Protein AF-A0A399XTG5-F1 (afdb_monomer_lite)

pLDDT: mean 72.27, std 15.65, range [38.09, 88.94]

Radius of gyration: 18.66 Å; chains: 1; bounding box: 48×32×70 Å

Foldseek 3Di:
DDDDPDPDDDPPPPPPLLVQLLVLCVVPVLVVQCVVCLVVVPLVSNVVSLVSLVVSLVSDDPQLNVLSVLLSVLSVVQSCVQCPPDDDDDSPRPNVSVVVSCVRSVVSVVVVVVSSVVRNPPPD

Secondary structure (DSSP, 8-state):
-------------S--HHHHHHHHHHHH-HHHHHHHHHHHT-HHHHHHHHHHHHHHHHT--TTTHHHHHHHHHHHHHHHHHHHTSS--S-----HHHHHHHHHHHHHHHHHHHHHHHHHHSTT-

Sequence (124 aa):
MTLLLTCAIALFGCADETAQFCSAYEDHSPLESLFGAIDAQDAEAIEDSLAELGELREKAPPEIADEVDVVLETFADTVWIASGASPPESTTIDLDAVNRALATVSGPGAAIEDYVVKNCTDGR

Structure (mmCIF, N/CA/C/O backbone):
data_AF-A0A399XTG5-F1
#
_entry.id   AF-A0A399XTG5-F1
#
loop_
_atom_site.group_PDB
_atom_site.id
_atom_site.type_symbol
_atom_site.label_atom_id
_atom_site.label_alt_id
_atom_site.label_comp_id
_atom_site.label_asym_id
_atom_site.label_entity_id
_atom_site.label_seq_id
_atom_site.pdbx_PDB_ins_code
_atom_site.Cartn_x
_atom_site.Cartn_y
_atom_site.Cartn_z
_atom_site.occupancy
_atom_site.B_iso_or_equiv
_atom_site.auth_seq_id
_atom_site.auth_comp_id
_atom_site.auth_asym_id
_atom_site.auth_atom_id
_atom_site.pdbx_PDB_model_num
ATOM 1 N N . MET A 1 1 ? 30.041 -0.572 -45.746 1.00 38.09 1 MET A N 1
ATOM 2 C CA . MET A 1 1 ? 30.769 -1.400 -44.764 1.00 38.09 1 MET A CA 1
ATOM 3 C C . MET A 1 1 ? 30.198 -1.096 -43.397 1.00 38.09 1 MET A C 1
ATOM 5 O O . MET A 1 1 ? 29.975 0.062 -43.079 1.00 38.09 1 MET A O 1
ATOM 9 N N . THR A 1 2 ? 29.853 -2.172 -42.711 1.00 42.97 2 THR A N 1
ATOM 10 C CA . THR A 1 2 ? 29.069 -2.314 -41.484 1.00 42.97 2 THR A CA 1
ATOM 11 C C . THR A 1 2 ? 29.883 -1.986 -40.225 1.00 42.97 2 THR A C 1
ATOM 13 O O . THR A 1 2 ? 31.108 -1.948 -40.299 1.00 42.97 2 THR A O 1
ATOM 16 N N . LEU A 1 3 ? 29.159 -1.907 -39.097 1.00 39.59 3 LEU A N 1
ATOM 17 C CA . LEU A 1 3 ? 29.543 -2.010 -37.675 1.00 39.59 3 LEU A CA 1
ATOM 18 C C . LEU A 1 3 ? 29.619 -0.670 -36.925 1.00 39.59 3 LEU A C 1
ATOM 20 O O . LEU A 1 3 ? 30.548 0.108 -37.090 1.00 39.59 3 LEU A O 1
ATOM 24 N N . LEU A 1 4 ? 28.535 -0.301 -36.230 1.00 48.78 4 LEU A N 1
ATOM 25 C CA . LEU A 1 4 ? 28.233 -0.715 -34.844 1.00 48.78 4 LEU A CA 1
ATOM 26 C C . LEU A 1 4 ? 29.247 -0.102 -33.872 1.00 48.78 4 LEU A C 1
ATOM 28 O O . LEU A 1 4 ? 30.188 -0.767 -33.449 1.00 48.78 4 LEU A O 1
ATOM 32 N N . LEU A 1 5 ? 29.021 1.159 -33.487 1.00 45.81 5 LEU A N 1
ATOM 33 C CA . LEU A 1 5 ? 29.517 1.634 -32.197 1.00 45.81 5 LEU A CA 1
ATOM 34 C C . LEU A 1 5 ? 28.495 1.218 -31.143 1.00 45.81 5 LEU A C 1
ATOM 36 O O . LEU A 1 5 ? 27.588 1.948 -30.754 1.00 45.81 5 LEU A O 1
ATOM 40 N N . THR A 1 6 ? 28.622 -0.057 -30.806 1.00 45.91 6 THR A N 1
ATOM 41 C CA . THR A 1 6 ? 28.019 -0.751 -29.687 1.00 45.91 6 THR A CA 1
ATOM 42 C C . THR A 1 6 ? 28.193 0.109 -28.443 1.00 45.91 6 THR A C 1
ATOM 44 O O . THR A 1 6 ? 29.316 0.397 -28.028 1.00 45.91 6 THR A O 1
ATOM 47 N N . CYS A 1 7 ? 27.066 0.530 -27.877 1.00 38.94 7 CYS A N 1
ATOM 48 C CA . CYS A 1 7 ? 26.966 1.055 -26.527 1.00 38.94 7 CYS A CA 1
ATOM 49 C C . CYS A 1 7 ? 27.385 -0.085 -25.588 1.00 38.94 7 CYS A C 1
ATOM 51 O O . CYS A 1 7 ? 26.577 -0.926 -25.206 1.00 38.94 7 CYS A O 1
ATOM 53 N N . ALA A 1 8 ? 28.689 -0.217 -25.369 1.00 44.88 8 ALA A N 1
ATOM 54 C CA . ALA A 1 8 ? 29.283 -1.318 -24.645 1.00 44.88 8 ALA A CA 1
ATOM 55 C C . ALA A 1 8 ? 29.938 -0.781 -23.374 1.00 44.88 8 ALA A C 1
ATOM 57 O O . ALA A 1 8 ? 30.894 -0.011 -23.432 1.00 44.88 8 ALA A O 1
ATOM 58 N N . ILE A 1 9 ? 29.443 -1.332 -22.264 1.00 46.34 9 ILE A N 1
ATOM 59 C CA . ILE A 1 9 ? 30.106 -1.502 -20.967 1.00 46.34 9 ILE A CA 1
ATOM 60 C C . ILE A 1 9 ? 29.784 -0.411 -19.933 1.00 46.34 9 ILE A C 1
ATOM 62 O O . ILE A 1 9 ? 30.561 0.49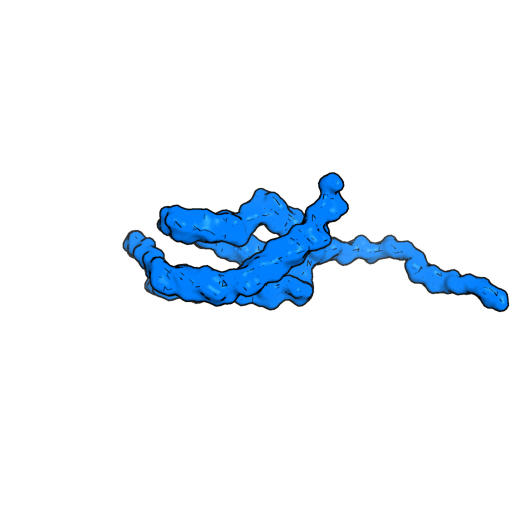1 -19.644 1.00 46.34 9 ILE A O 1
ATOM 66 N N . ALA A 1 10 ? 28.599 -0.576 -19.341 1.00 45.34 10 ALA A N 1
ATOM 67 C CA . ALA A 1 10 ? 28.472 -0.966 -17.936 1.00 45.34 10 ALA A CA 1
ATOM 68 C C . ALA A 1 10 ? 29.371 -0.236 -16.919 1.00 45.34 10 ALA A C 1
ATOM 70 O O . ALA A 1 10 ? 30.375 -0.768 -16.452 1.00 45.34 10 ALA A O 1
ATOM 71 N N . LEU A 1 11 ? 28.902 0.930 -16.481 1.00 40.25 11 LEU A N 1
ATOM 72 C CA . LEU A 1 11 ? 29.015 1.369 -15.089 1.00 40.25 11 LEU A CA 1
ATOM 73 C C . LEU A 1 11 ? 27.610 1.758 -14.605 1.00 40.25 11 LEU A C 1
ATOM 75 O O . LEU A 1 11 ? 27.348 2.886 -14.200 1.00 40.25 11 LEU A O 1
ATOM 79 N N . PHE A 1 12 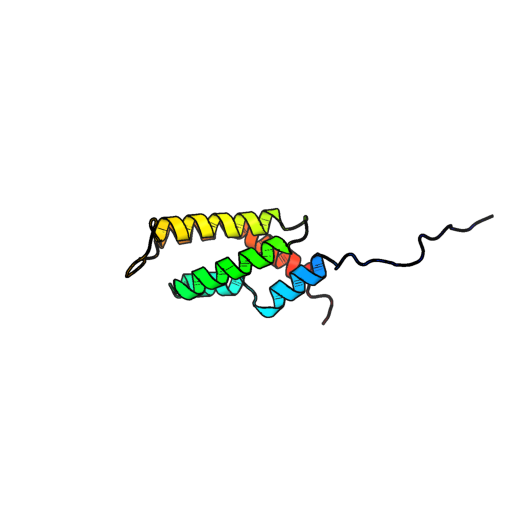? 26.685 0.801 -14.719 1.00 42.62 12 PHE A N 1
ATOM 80 C CA . PHE A 1 12 ? 25.415 0.817 -14.005 1.00 42.62 12 PHE A CA 1
ATOM 81 C C . PHE A 1 12 ? 25.726 0.639 -12.517 1.00 42.62 12 PHE A C 1
ATOM 83 O O . PHE A 1 12 ? 25.875 -0.472 -12.023 1.00 42.62 12 PHE A O 1
ATOM 90 N N . GLY A 1 13 ? 25.895 1.764 -11.830 1.00 42.94 13 GLY A N 1
ATOM 91 C CA . GLY A 1 13 ? 25.614 1.876 -10.402 1.00 42.94 13 GLY A CA 1
ATOM 92 C C . GLY A 1 13 ? 24.186 2.365 -10.150 1.00 42.94 13 GLY A C 1
ATOM 93 O O . GLY A 1 13 ? 23.896 2.816 -9.050 1.00 42.94 13 GLY A O 1
ATOM 94 N N . CYS A 1 14 ? 23.311 2.331 -11.162 1.00 44.97 14 CYS A N 1
ATOM 95 C CA . CYS A 1 14 ? 21.875 2.364 -10.928 1.00 44.97 14 CYS A CA 1
ATOM 96 C C . CYS A 1 14 ? 21.544 1.008 -10.317 1.00 44.97 14 CYS A C 1
ATOM 98 O O . CYS A 1 14 ? 21.549 0.003 -11.026 1.00 44.97 14 CYS A O 1
ATOM 100 N N . ALA A 1 15 ? 21.370 0.965 -8.998 1.00 55.38 15 ALA A N 1
ATOM 101 C CA . ALA A 1 15 ? 20.645 -0.137 -8.401 1.00 55.38 15 ALA A CA 1
ATOM 102 C C . ALA A 1 15 ? 19.323 -0.236 -9.169 1.00 55.38 15 ALA A C 1
ATOM 104 O O . ALA A 1 15 ? 18.631 0.767 -9.336 1.00 55.38 15 ALA A O 1
ATOM 105 N N . ASP A 1 16 ? 19.074 -1.399 -9.757 1.00 74.31 16 ASP A N 1
ATOM 106 C CA . ASP A 1 16 ? 17.876 -1.649 -10.540 1.00 74.31 16 ASP A CA 1
ATOM 107 C C . ASP A 1 16 ? 16.678 -1.423 -9.603 1.00 74.31 16 ASP A C 1
ATOM 109 O O . ASP A 1 16 ? 16.539 -2.114 -8.594 1.00 74.31 16 ASP A O 1
ATOM 113 N N . GLU A 1 17 ? 15.915 -0.352 -9.838 1.00 76.81 17 GLU A N 1
ATOM 114 C CA . GLU A 1 17 ? 14.818 0.084 -8.959 1.00 76.81 17 GLU A CA 1
ATOM 115 C C . GLU A 1 17 ? 13.793 -1.044 -8.804 1.00 76.81 17 GLU A C 1
ATOM 117 O O . GLU A 1 17 ? 13.352 -1.332 -7.695 1.00 76.81 17 GLU A O 1
ATOM 122 N N . THR A 1 18 ? 13.553 -1.791 -9.883 1.00 81.44 18 THR A N 1
ATOM 123 C CA . THR A 1 18 ? 12.772 -3.029 -9.876 1.00 81.44 18 THR A CA 1
ATOM 124 C C . THR A 1 18 ? 13.378 -4.090 -8.959 1.00 81.44 18 THR A C 1
ATOM 126 O O . THR A 1 18 ? 12.658 -4.625 -8.127 1.00 81.44 18 THR A O 1
ATOM 129 N N . ALA A 1 19 ? 14.679 -4.385 -9.025 1.00 82.25 19 ALA A N 1
ATOM 130 C CA . ALA A 1 19 ? 15.306 -5.357 -8.124 1.00 82.25 19 ALA A CA 1
ATOM 131 C C . ALA A 1 19 ? 15.245 -4.939 -6.641 1.00 82.25 19 ALA A C 1
ATOM 133 O O . ALA A 1 19 ? 15.047 -5.787 -5.773 1.00 82.25 19 ALA A O 1
ATOM 134 N N . GLN A 1 20 ? 15.395 -3.644 -6.337 1.00 81.81 20 GLN A N 1
ATOM 135 C CA . GLN A 1 20 ? 15.259 -3.126 -4.968 1.00 81.81 20 GLN A CA 1
ATOM 136 C C . GLN A 1 20 ? 13.817 -3.222 -4.463 1.00 81.81 20 GLN A C 1
ATOM 138 O O . GLN A 1 20 ? 13.596 -3.623 -3.320 1.00 81.81 20 GLN A O 1
ATOM 143 N N . PHE A 1 21 ? 12.852 -2.892 -5.320 1.00 85.31 21 PHE A N 1
ATOM 144 C CA . PHE A 1 21 ? 11.431 -3.058 -5.048 1.00 85.31 21 PHE A CA 1
ATOM 145 C C . PHE A 1 21 ? 11.072 -4.525 -4.812 1.00 85.31 21 PHE A C 1
ATOM 147 O O . PHE A 1 21 ? 10.476 -4.848 -3.793 1.00 85.31 21 PHE A O 1
ATOM 154 N N . CYS A 1 22 ? 11.496 -5.423 -5.703 1.00 84.31 22 CYS A N 1
ATOM 155 C CA . CYS A 1 22 ? 11.246 -6.855 -5.592 1.00 84.31 22 CYS A CA 1
ATOM 156 C C . CYS A 1 22 ? 11.845 -7.446 -4.316 1.00 84.31 22 CYS A C 1
ATOM 158 O O . CYS A 1 22 ? 11.158 -8.184 -3.621 1.00 84.31 22 CYS A O 1
ATOM 160 N N . SER A 1 23 ? 13.081 -7.075 -3.962 1.00 84.12 23 SER A N 1
ATOM 161 C CA . SER A 1 23 ? 13.702 -7.523 -2.711 1.00 84.12 23 SER A CA 1
ATOM 162 C C . SER A 1 23 ? 12.917 -7.050 -1.487 1.00 84.12 23 SER A C 1
ATOM 164 O O . SER A 1 23 ? 12.686 -7.836 -0.577 1.00 84.12 23 SER A O 1
ATOM 166 N N . ALA A 1 24 ? 12.486 -5.785 -1.467 1.00 82.38 24 ALA A N 1
ATOM 167 C CA . ALA A 1 24 ? 11.680 -5.255 -0.370 1.00 82.38 24 ALA A CA 1
ATOM 168 C C . ALA A 1 24 ? 10.280 -5.896 -0.308 1.00 82.38 24 ALA A C 1
ATOM 170 O O . ALA A 1 24 ? 9.739 -6.083 0.777 1.00 82.38 24 ALA A O 1
ATOM 171 N N . TYR A 1 25 ? 9.706 -6.252 -1.460 1.00 82.12 25 TYR A N 1
ATOM 172 C CA . TYR A 1 25 ? 8.407 -6.913 -1.546 1.00 82.12 25 TYR A CA 1
ATOM 173 C C . TYR A 1 25 ? 8.467 -8.380 -1.102 1.00 82.12 25 TYR A C 1
ATOM 175 O O . TYR A 1 25 ? 7.594 -8.829 -0.366 1.00 82.12 25 TYR A O 1
ATOM 183 N N . GLU A 1 26 ? 9.487 -9.137 -1.521 1.00 77.81 26 GLU A N 1
ATOM 184 C CA . GLU A 1 26 ? 9.623 -10.567 -1.205 1.00 77.81 26 GLU A CA 1
ATOM 185 C C . GLU A 1 26 ? 9.913 -10.835 0.273 1.00 77.81 26 GLU A C 1
ATOM 187 O O . GLU A 1 26 ? 9.430 -11.837 0.802 1.00 77.81 26 GLU A O 1
ATOM 192 N N . ASP A 1 27 ? 10.668 -9.960 0.945 1.00 73.31 27 ASP A N 1
ATOM 193 C CA . ASP A 1 27 ? 11.033 -10.175 2.348 1.00 73.31 27 ASP A CA 1
ATOM 194 C C . ASP A 1 27 ? 9.796 -10.200 3.270 1.00 73.31 27 ASP A C 1
ATOM 196 O O . ASP A 1 27 ? 9.793 -10.939 4.258 1.00 73.31 27 ASP A O 1
ATOM 200 N N . HIS A 1 28 ? 8.730 -9.452 2.937 1.00 66.81 28 HIS A N 1
ATOM 201 C CA . HIS A 1 28 ? 7.603 -9.237 3.860 1.00 66.81 28 HIS A CA 1
ATOM 202 C C . HIS A 1 28 ? 6.189 -9.237 3.248 1.00 66.81 28 HIS A C 1
ATOM 204 O O . HIS A 1 28 ? 5.220 -9.275 4.005 1.00 66.81 28 HIS A O 1
ATOM 210 N N . SER A 1 29 ? 6.035 -9.245 1.916 1.00 76.81 29 SER A N 1
ATOM 211 C CA . SER A 1 29 ? 4.735 -9.170 1.210 1.00 76.81 29 SER A CA 1
ATOM 212 C C . SER A 1 29 ? 3.754 -8.186 1.878 1.00 76.81 29 SER A C 1
ATOM 214 O O . SER A 1 29 ? 2.675 -8.578 2.330 1.00 76.81 29 SER A O 1
ATOM 216 N N . PRO A 1 30 ? 4.119 -6.896 1.981 1.00 78.44 30 PRO A N 1
ATOM 217 C CA . PRO A 1 30 ? 3.479 -5.951 2.900 1.00 78.44 30 PRO A CA 1
ATOM 218 C C . PRO A 1 30 ? 1.996 -5.681 2.587 1.00 78.44 30 PRO A C 1
ATOM 220 O O . PRO A 1 30 ? 1.227 -5.347 3.487 1.00 78.44 30 PRO A O 1
ATOM 223 N N . LEU A 1 31 ? 1.552 -5.878 1.337 1.00 80.50 31 LEU A N 1
ATOM 224 C CA . LEU A 1 31 ? 0.129 -5.811 0.975 1.00 80.50 31 LEU A CA 1
ATOM 225 C C . LEU A 1 31 ? -0.682 -6.973 1.560 1.00 80.50 31 LEU A C 1
ATOM 227 O O . LEU A 1 31 ? -1.774 -6.757 2.086 1.00 80.50 31 LEU A O 1
ATOM 231 N N . GLU A 1 32 ? -0.154 -8.196 1.492 1.00 82.56 32 GLU A N 1
ATOM 232 C CA . GLU A 1 32 ? -0.800 -9.370 2.085 1.00 82.56 32 GLU A CA 1
ATOM 233 C C . GLU A 1 32 ? -0.850 -9.235 3.611 1.00 82.56 32 GLU A C 1
ATOM 235 O O . GLU A 1 32 ? -1.907 -9.445 4.212 1.00 82.56 32 GLU A O 1
ATOM 240 N N . SER A 1 33 ? 0.257 -8.796 4.219 1.00 84.00 33 SER A N 1
ATOM 241 C CA . SER A 1 33 ? 0.354 -8.519 5.656 1.00 84.00 33 SER A CA 1
ATOM 242 C C . SER A 1 33 ? -0.660 -7.463 6.105 1.00 84.00 33 SER A C 1
ATOM 244 O O . SER A 1 33 ? -1.394 -7.698 7.066 1.00 84.00 33 SER A O 1
ATOM 246 N N . LEU A 1 34 ? -0.808 -6.363 5.355 1.00 82.81 34 LEU A N 1
ATOM 247 C CA . LEU A 1 34 ? -1.809 -5.333 5.638 1.00 82.81 34 LEU A CA 1
ATOM 248 C C . LEU A 1 34 ? -3.238 -5.888 5.578 1.00 82.81 34 LEU A C 1
ATOM 250 O O . LEU A 1 34 ? -4.043 -5.629 6.475 1.00 82.81 34 LEU A O 1
ATOM 254 N N . PHE A 1 35 ? -3.577 -6.656 4.538 1.00 81.44 35 PHE A N 1
ATOM 255 C CA . PHE A 1 35 ? -4.915 -7.240 4.419 1.00 81.44 35 PHE A CA 1
ATOM 256 C C . PHE A 1 35 ? -5.200 -8.261 5.525 1.00 81.44 35 PHE A C 1
ATOM 258 O O . PHE A 1 35 ? -6.306 -8.273 6.068 1.00 81.44 35 PHE A O 1
ATOM 265 N N . GLY A 1 36 ? -4.208 -9.071 5.901 1.00 82.38 36 GLY A N 1
ATOM 266 C CA . GLY A 1 36 ? -4.308 -9.993 7.030 1.00 82.38 36 GLY A CA 1
ATOM 267 C C . GLY A 1 36 ? -4.507 -9.268 8.363 1.00 82.38 36 GLY A C 1
ATOM 268 O O . GLY A 1 36 ? -5.371 -9.654 9.150 1.00 82.38 36 GLY A O 1
ATOM 269 N N . ALA A 1 37 ? -3.767 -8.183 8.595 1.00 83.12 37 ALA A N 1
ATOM 270 C CA . ALA A 1 37 ? -3.883 -7.363 9.798 1.00 83.12 37 ALA A CA 1
ATOM 271 C C . ALA A 1 37 ? -5.252 -6.665 9.898 1.00 83.12 37 ALA A C 1
ATOM 273 O O . ALA A 1 37 ? -5.853 -6.613 10.972 1.00 83.12 37 ALA A O 1
ATOM 274 N N . ILE A 1 38 ? -5.795 -6.203 8.766 1.00 77.19 38 ILE A N 1
ATOM 275 C CA . ILE A 1 38 ? -7.152 -5.651 8.671 1.00 77.19 38 ILE A CA 1
ATOM 276 C C . ILE A 1 38 ? -8.216 -6.695 9.032 1.00 77.19 38 ILE A C 1
ATOM 278 O O . ILE A 1 38 ? -9.112 -6.392 9.823 1.00 77.19 38 ILE A O 1
ATOM 282 N N . ASP A 1 39 ? -8.128 -7.911 8.485 1.00 80.25 39 ASP A N 1
ATOM 283 C CA . ASP A 1 39 ? -9.082 -8.991 8.782 1.00 80.25 39 ASP A CA 1
ATOM 284 C C . ASP A 1 39 ? -9.030 -9.394 10.266 1.00 80.25 39 ASP A C 1
ATOM 286 O O . ASP A 1 39 ? -10.063 -9.568 10.919 1.00 80.25 39 ASP A O 1
ATOM 290 N N . ALA A 1 40 ? -7.818 -9.437 10.829 1.00 80.81 40 ALA A N 1
ATOM 291 C CA . ALA A 1 40 ? -7.578 -9.693 12.246 1.00 80.81 40 ALA A CA 1
ATOM 292 C C . ALA A 1 40 ? -7.957 -8.518 13.168 1.00 80.81 40 ALA A C 1
ATOM 294 O O . ALA A 1 40 ? -8.033 -8.710 14.383 1.00 80.81 40 ALA A O 1
ATOM 295 N N . GLN A 1 41 ? -8.222 -7.329 12.611 1.00 74.69 41 GLN A N 1
ATOM 296 C CA . GLN A 1 41 ? -8.425 -6.075 13.350 1.00 74.69 41 GLN A CA 1
ATOM 297 C C . GLN A 1 41 ? -7.260 -5.757 14.302 1.00 74.69 41 GLN A C 1
ATOM 299 O O . GLN A 1 41 ? -7.456 -5.242 15.405 1.00 74.69 41 GLN A O 1
ATOM 304 N N . ASP A 1 42 ? -6.044 -6.080 13.868 1.00 79.00 42 ASP A N 1
ATOM 305 C CA . ASP A 1 42 ? -4.820 -5.887 14.633 1.00 79.00 42 ASP A CA 1
ATOM 306 C C . ASP A 1 42 ? -4.206 -4.528 14.285 1.00 79.00 42 ASP A C 1
ATOM 308 O O . ASP A 1 42 ? -3.549 -4.361 13.261 1.00 79.00 42 ASP A O 1
ATOM 312 N N . ALA A 1 43 ? -4.468 -3.532 15.131 1.00 72.56 43 ALA A N 1
ATOM 313 C CA . ALA A 1 43 ? -4.012 -2.165 14.900 1.00 72.56 43 ALA A CA 1
ATOM 314 C C . ALA A 1 43 ? -2.480 -2.041 14.848 1.00 72.56 43 ALA A C 1
ATOM 316 O O . ALA A 1 43 ? -1.978 -1.251 14.056 1.00 72.56 43 ALA A O 1
ATOM 317 N N . GLU A 1 44 ? -1.751 -2.826 15.648 1.00 78.19 44 GLU A N 1
ATOM 318 C CA . GLU A 1 44 ? -0.283 -2.800 15.677 1.00 78.19 44 GLU A CA 1
ATOM 319 C C . GLU A 1 44 ? 0.270 -3.369 14.365 1.00 78.19 44 GLU A C 1
ATOM 321 O O . GLU A 1 44 ? 1.063 -2.718 13.691 1.00 78.19 44 GLU A O 1
ATOM 326 N N . ALA A 1 45 ? -0.260 -4.511 13.917 1.00 80.81 45 ALA A N 1
ATOM 327 C CA . ALA A 1 45 ? 0.138 -5.100 12.640 1.00 80.81 45 ALA A CA 1
ATOM 328 C C . ALA A 1 45 ? -0.265 -4.243 11.421 1.00 80.81 45 ALA A C 1
ATOM 330 O O . ALA A 1 45 ? 0.427 -4.261 10.400 1.00 80.81 45 ALA A O 1
ATOM 331 N N . ILE A 1 46 ? -1.365 -3.482 11.504 1.00 77.75 46 ILE A N 1
ATOM 332 C CA . ILE A 1 46 ? -1.754 -2.513 10.467 1.00 77.75 46 ILE A CA 1
ATOM 333 C C . ILE A 1 46 ? -0.743 -1.361 10.407 1.00 77.75 46 ILE A C 1
ATOM 335 O O . ILE A 1 46 ? -0.320 -0.991 9.314 1.00 77.75 46 ILE A O 1
ATOM 339 N N . GLU A 1 47 ? -0.359 -0.791 11.553 1.00 79.00 47 GLU A N 1
ATOM 340 C CA . GLU A 1 47 ? 0.635 0.290 11.618 1.00 79.00 47 GLU A CA 1
ATOM 341 C C . GLU A 1 47 ? 1.997 -0.163 11.075 1.00 79.00 47 GLU A C 1
ATOM 343 O O . GLU A 1 47 ? 2.578 0.536 10.241 1.00 79.00 47 GLU A O 1
ATOM 348 N N . ASP A 1 48 ? 2.454 -1.355 11.466 1.00 83.62 48 ASP A N 1
ATOM 349 C CA . ASP A 1 48 ? 3.700 -1.947 10.971 1.00 83.62 48 ASP A CA 1
ATOM 350 C C . ASP A 1 48 ? 3.649 -2.167 9.450 1.00 83.62 48 ASP A C 1
ATOM 352 O O . ASP A 1 48 ? 4.539 -1.718 8.724 1.00 83.62 48 ASP A O 1
ATOM 356 N N . SER A 1 49 ? 2.562 -2.755 8.936 1.00 83.50 49 SER A N 1
ATOM 357 C CA . SER A 1 49 ? 2.403 -2.991 7.492 1.00 83.50 49 SER A CA 1
ATOM 358 C C . SER A 1 49 ? 2.357 -1.681 6.690 1.00 83.50 49 SER A C 1
ATOM 360 O O . SER A 1 49 ? 2.852 -1.617 5.564 1.00 83.50 49 SER A O 1
ATOM 362 N N . LEU A 1 50 ? 1.788 -0.605 7.248 1.00 82.56 50 LEU A N 1
ATOM 363 C CA . LEU A 1 50 ? 1.796 0.715 6.607 1.00 82.56 50 LEU A CA 1
ATOM 364 C C . LEU A 1 50 ? 3.182 1.358 6.604 1.00 82.56 50 LEU A C 1
ATOM 366 O O . LEU A 1 50 ? 3.540 2.011 5.622 1.00 82.56 50 LEU A O 1
ATOM 370 N N . ALA A 1 51 ? 3.970 1.169 7.662 1.00 83.25 51 ALA A N 1
ATOM 371 C CA . ALA A 1 51 ? 5.359 1.610 7.681 1.00 83.25 51 ALA A CA 1
ATOM 372 C C . ALA A 1 51 ? 6.180 0.882 6.602 1.00 83.25 51 ALA A C 1
ATOM 374 O O . ALA A 1 51 ? 6.894 1.532 5.836 1.00 83.25 51 ALA A O 1
ATOM 375 N N . GLU A 1 52 ? 6.004 -0.435 6.470 1.00 84.62 52 GLU A N 1
ATOM 376 C CA . GLU A 1 52 ? 6.650 -1.247 5.431 1.00 84.62 52 GLU A CA 1
ATOM 377 C C . GLU A 1 52 ? 6.237 -0.820 4.011 1.00 84.62 52 GLU A C 1
ATOM 379 O O . GLU A 1 52 ? 7.087 -0.694 3.128 1.00 84.62 52 GLU A O 1
ATOM 384 N N . LEU A 1 53 ? 4.953 -0.513 3.781 1.00 84.00 53 LEU A N 1
ATOM 385 C CA . LEU A 1 53 ? 4.490 0.055 2.506 1.00 84.00 53 LEU A CA 1
ATOM 386 C C . LEU A 1 53 ? 5.087 1.444 2.230 1.00 84.00 53 LEU A C 1
ATOM 388 O O . LEU A 1 53 ? 5.348 1.782 1.075 1.00 84.00 53 LEU A O 1
ATOM 392 N N . GLY A 1 54 ? 5.341 2.237 3.273 1.00 83.81 54 GLY A N 1
ATOM 393 C CA . GLY A 1 54 ? 6.062 3.504 3.173 1.00 83.81 54 GLY A CA 1
ATOM 394 C C . GLY A 1 54 ? 7.497 3.318 2.677 1.00 83.81 54 GLY A C 1
ATOM 395 O O . GLY A 1 54 ? 7.927 4.018 1.762 1.00 83.81 54 GLY A O 1
ATOM 396 N N . GLU A 1 55 ? 8.218 2.331 3.210 1.00 84.38 55 GLU A N 1
ATOM 397 C CA . GLU A 1 55 ? 9.555 1.984 2.713 1.00 84.38 55 GLU A CA 1
ATOM 398 C C . GLU A 1 55 ? 9.523 1.410 1.291 1.00 84.38 55 GLU A C 1
ATOM 400 O O . GLU A 1 55 ? 10.440 1.644 0.498 1.00 84.38 55 GLU A O 1
ATOM 405 N N . LEU A 1 56 ? 8.476 0.650 0.958 1.00 83.94 56 LEU A N 1
ATOM 406 C CA . LEU A 1 56 ? 8.275 0.105 -0.379 1.00 83.94 56 LEU A CA 1
ATOM 407 C C . LEU A 1 56 ? 8.042 1.225 -1.404 1.00 83.94 56 LEU A C 1
ATOM 409 O O . LEU A 1 56 ? 8.598 1.163 -2.499 1.00 83.94 56 LEU A O 1
ATOM 413 N N . ARG A 1 57 ? 7.296 2.278 -1.038 1.00 84.31 57 ARG A N 1
ATOM 414 C CA . ARG A 1 57 ? 7.081 3.475 -1.871 1.00 84.31 57 ARG A CA 1
ATOM 415 C C . ARG A 1 57 ? 8.393 4.145 -2.262 1.00 84.31 57 ARG A C 1
ATOM 417 O O . ARG A 1 57 ? 8.558 4.511 -3.419 1.00 84.31 57 ARG A O 1
ATOM 424 N N . GLU A 1 58 ? 9.333 4.297 -1.330 1.00 83.25 58 GLU A N 1
ATOM 425 C CA . GLU A 1 58 ? 10.631 4.932 -1.619 1.00 83.25 58 GLU A CA 1
ATOM 426 C C . GLU A 1 58 ? 11.467 4.150 -2.641 1.00 83.25 58 GLU A C 1
ATOM 428 O O . GLU A 1 58 ? 12.348 4.713 -3.292 1.00 83.25 58 GLU A O 1
ATOM 433 N N . LYS A 1 59 ? 11.190 2.851 -2.775 1.00 83.88 59 LYS A N 1
ATOM 434 C CA . LYS A 1 59 ? 11.875 1.928 -3.683 1.00 83.88 59 LYS A CA 1
ATOM 435 C C . LYS A 1 59 ? 11.034 1.613 -4.922 1.00 83.88 59 LYS A C 1
ATOM 437 O O . LYS A 1 59 ? 11.506 0.872 -5.780 1.00 83.88 59 LYS A O 1
ATOM 442 N N . ALA A 1 60 ? 9.808 2.133 -5.012 1.00 84.62 60 ALA A N 1
ATOM 443 C CA . ALA A 1 60 ? 8.883 1.809 -6.083 1.00 84.62 60 ALA A CA 1
ATOM 444 C C . ALA A 1 60 ? 9.370 2.397 -7.415 1.00 84.62 60 ALA A C 1
ATOM 446 O O . ALA A 1 60 ? 9.641 3.599 -7.494 1.00 84.62 60 ALA A O 1
ATOM 447 N N . PRO A 1 61 ? 9.473 1.577 -8.475 1.00 86.00 61 PRO A N 1
ATOM 448 C CA . PRO A 1 61 ? 9.809 2.080 -9.794 1.00 86.00 61 PRO A CA 1
ATOM 449 C C . PRO A 1 61 ? 8.683 2.994 -10.314 1.00 86.00 61 PRO A C 1
ATOM 451 O O . PRO A 1 61 ? 7.519 2.807 -9.941 1.00 86.00 61 PRO A O 1
ATOM 454 N N . PRO A 1 62 ? 8.990 3.972 -11.187 1.00 84.38 62 PRO A N 1
ATOM 455 C CA . PRO A 1 62 ? 8.012 4.940 -11.694 1.00 84.38 62 PRO A CA 1
ATOM 456 C C . PRO A 1 62 ? 6.751 4.321 -12.311 1.00 84.38 62 PRO A C 1
ATOM 458 O O . PRO A 1 62 ? 5.710 4.965 -12.352 1.00 84.38 62 PRO A O 1
ATOM 461 N N . GLU A 1 63 ? 6.840 3.087 -12.805 1.00 84.38 63 GLU A N 1
ATOM 462 C CA . GLU A 1 63 ? 5.743 2.324 -13.394 1.00 84.38 63 GLU A CA 1
ATOM 463 C C . GLU A 1 63 ? 4.666 1.890 -12.396 1.00 84.38 63 GLU A C 1
ATOM 465 O O . GLU A 1 63 ? 3.569 1.559 -12.841 1.00 84.38 63 GLU A O 1
ATOM 470 N N . ILE A 1 64 ? 4.987 1.835 -11.098 1.00 86.69 64 ILE A N 1
ATOM 471 C CA . ILE A 1 64 ? 4.065 1.389 -10.042 1.00 86.69 64 ILE A CA 1
ATOM 472 C C . ILE A 1 64 ? 4.033 2.324 -8.821 1.00 86.69 64 ILE A C 1
ATOM 474 O O . ILE A 1 64 ? 3.306 2.083 -7.857 1.00 86.69 64 ILE A O 1
ATOM 478 N N . ALA A 1 65 ? 4.841 3.387 -8.828 1.00 85.62 65 ALA A N 1
ATOM 479 C CA . ALA A 1 65 ? 4.955 4.319 -7.711 1.00 85.62 65 ALA A CA 1
ATOM 480 C C . ALA A 1 65 ? 3.616 4.995 -7.375 1.00 85.62 65 ALA A C 1
ATOM 482 O O . ALA A 1 65 ? 3.294 5.130 -6.196 1.00 85.62 65 ALA A O 1
ATOM 483 N N . ASP A 1 66 ? 2.828 5.360 -8.392 1.00 87.19 66 ASP A N 1
ATOM 484 C CA . ASP A 1 66 ? 1.509 5.973 -8.208 1.00 87.19 66 ASP A CA 1
ATOM 485 C C . ASP A 1 66 ? 0.534 4.989 -7.543 1.00 87.19 66 ASP A C 1
ATOM 487 O O . ASP A 1 66 ? -0.203 5.355 -6.630 1.00 87.19 66 ASP A O 1
ATOM 491 N N . GLU A 1 67 ? 0.542 3.718 -7.948 1.00 88.94 67 GLU A N 1
ATOM 492 C CA . GLU A 1 67 ? -0.298 2.683 -7.353 1.00 88.94 67 GLU A CA 1
ATOM 493 C C . GLU A 1 67 ? 0.076 2.419 -5.893 1.00 88.94 67 GLU A C 1
ATOM 495 O O . GLU A 1 67 ? -0.816 2.322 -5.048 1.00 88.94 67 GLU A O 1
ATOM 500 N N . VAL A 1 68 ? 1.374 2.343 -5.580 1.00 84.62 68 VAL A N 1
ATOM 501 C CA . VAL A 1 68 ? 1.858 2.191 -4.199 1.00 84.62 68 VAL A CA 1
ATOM 502 C C . VAL A 1 68 ? 1.452 3.398 -3.351 1.00 84.62 68 VAL A C 1
ATOM 504 O O . VAL A 1 68 ? 1.005 3.219 -2.217 1.00 84.62 68 VAL A O 1
ATOM 507 N N . ASP A 1 69 ? 1.534 4.612 -3.901 1.00 86.56 69 ASP A N 1
ATOM 508 C CA . ASP A 1 69 ? 1.122 5.832 -3.205 1.00 86.56 69 ASP A CA 1
ATOM 509 C C . ASP A 1 69 ? -0.381 5.843 -2.921 1.00 86.56 69 ASP A C 1
ATOM 511 O O . ASP A 1 69 ? -0.796 6.095 -1.795 1.00 86.56 69 ASP A O 1
ATOM 515 N N . VAL A 1 70 ? -1.211 5.462 -3.898 1.00 87.12 70 VAL A N 1
ATOM 516 C CA . VAL A 1 70 ? -2.664 5.371 -3.704 1.00 87.12 70 VAL A CA 1
ATOM 517 C C . VAL A 1 70 ? -3.016 4.378 -2.599 1.00 87.12 70 VAL A C 1
ATOM 519 O O . VAL A 1 70 ? -3.904 4.668 -1.793 1.00 87.12 70 VAL A O 1
ATOM 522 N N . VAL A 1 71 ? -2.349 3.220 -2.527 1.00 84.19 71 VAL A N 1
ATOM 523 C CA . VAL A 1 71 ? -2.576 2.269 -1.429 1.00 84.19 71 VAL A CA 1
ATOM 524 C C . VAL A 1 71 ? -2.195 2.895 -0.090 1.00 84.19 71 VAL A C 1
ATOM 526 O O . VAL A 1 71 ? -3.004 2.882 0.842 1.00 84.19 71 VAL A O 1
ATOM 529 N N . LEU A 1 72 ? -0.993 3.467 -0.004 1.00 83.25 72 LEU A N 1
ATOM 530 C CA . LEU A 1 72 ? -0.467 4.035 1.230 1.00 83.25 72 LEU A CA 1
ATOM 531 C C . LEU A 1 72 ? -1.321 5.205 1.725 1.00 83.25 72 LEU A C 1
ATOM 533 O O . LEU A 1 72 ? -1.730 5.198 2.880 1.00 83.25 72 LEU A O 1
ATOM 537 N N . GLU A 1 73 ? -1.640 6.176 0.869 1.00 83.62 73 GLU A N 1
ATOM 538 C CA . GLU A 1 73 ? -2.452 7.344 1.224 1.00 83.62 73 GLU A CA 1
ATOM 539 C C . GLU A 1 73 ? -3.867 6.937 1.640 1.00 83.62 73 GLU A C 1
ATOM 541 O O . GLU A 1 73 ? -4.376 7.415 2.654 1.00 83.62 73 GLU A O 1
ATOM 546 N N . THR A 1 74 ? -4.485 5.995 0.920 1.00 84.12 74 THR A N 1
ATOM 547 C CA . THR A 1 74 ? -5.845 5.538 1.236 1.00 84.12 74 THR A CA 1
ATOM 548 C C . THR A 1 74 ? -5.912 4.908 2.628 1.00 84.12 74 THR A C 1
ATOM 550 O O . THR A 1 74 ? -6.847 5.182 3.390 1.00 84.12 74 THR A O 1
ATOM 553 N N . PHE A 1 75 ? -4.940 4.067 2.988 1.00 76.19 75 PHE A N 1
ATOM 554 C CA . PHE A 1 75 ? -4.926 3.435 4.304 1.00 76.19 75 PHE A CA 1
ATOM 555 C C . PHE A 1 75 ? -4.360 4.329 5.402 1.00 76.19 75 PHE A C 1
ATOM 557 O O . PHE A 1 75 ? -4.888 4.282 6.508 1.00 76.19 75 PHE A O 1
ATOM 564 N N . ALA A 1 76 ? -3.377 5.183 5.117 1.00 74.44 76 ALA A N 1
ATOM 565 C CA . ALA A 1 76 ? -2.880 6.170 6.069 1.00 74.44 76 ALA A CA 1
ATOM 566 C C . ALA A 1 76 ? -3.996 7.134 6.483 1.00 74.44 76 ALA A C 1
ATOM 568 O O . ALA A 1 76 ? -4.216 7.320 7.678 1.00 74.44 76 ALA A O 1
ATOM 569 N N . ASP A 1 77 ? -4.774 7.661 5.532 1.00 69.88 77 ASP A N 1
ATOM 570 C CA . ASP A 1 77 ? -5.938 8.496 5.840 1.00 69.88 77 ASP A CA 1
ATOM 571 C C . ASP A 1 77 ? -6.988 7.713 6.633 1.00 69.88 77 ASP A C 1
ATOM 573 O O . ASP A 1 77 ? -7.530 8.213 7.616 1.00 69.88 77 ASP A O 1
ATOM 577 N N . THR A 1 78 ? -7.259 6.463 6.259 1.00 69.38 78 THR A N 1
ATOM 578 C CA . THR A 1 78 ? -8.275 5.635 6.928 1.00 69.38 78 THR A CA 1
ATOM 579 C C . THR A 1 78 ? -7.886 5.280 8.365 1.00 69.38 78 THR A C 1
ATOM 581 O O . THR A 1 78 ? -8.711 5.401 9.274 1.00 69.38 78 THR A O 1
ATOM 584 N N . VAL A 1 79 ? -6.632 4.890 8.595 1.00 64.75 79 VAL A N 1
ATOM 585 C CA . VAL A 1 79 ? -6.095 4.566 9.922 1.00 64.75 79 VAL A CA 1
ATOM 586 C C . VAL A 1 79 ? -5.947 5.829 10.762 1.00 64.75 79 VAL A C 1
ATOM 588 O O . VAL A 1 79 ? -6.309 5.813 11.937 1.00 64.75 79 VAL A O 1
ATOM 591 N N . TRP A 1 80 ? -5.525 6.954 10.177 1.00 56.94 80 TRP A N 1
ATOM 592 C CA . TRP A 1 80 ? -5.455 8.247 10.865 1.00 56.94 80 TRP A CA 1
ATOM 593 C C . TRP A 1 80 ? -6.839 8.776 11.270 1.00 56.94 80 TRP A C 1
ATOM 595 O O . TRP A 1 80 ? -7.017 9.320 12.361 1.00 56.94 80 TRP A O 1
ATOM 605 N N . ILE A 1 81 ? -7.852 8.578 10.422 1.00 53.59 81 ILE A N 1
ATOM 606 C CA . ILE A 1 81 ? -9.248 8.917 10.728 1.00 53.59 81 ILE A CA 1
ATOM 607 C C . ILE A 1 81 ? -9.792 8.011 11.840 1.00 53.59 81 ILE A C 1
ATOM 609 O O . ILE A 1 81 ? -10.447 8.513 12.754 1.00 53.59 81 ILE A O 1
ATOM 613 N N . ALA A 1 82 ? -9.493 6.708 11.806 1.00 53.53 82 ALA A N 1
ATOM 614 C CA . ALA A 1 82 ? -9.897 5.767 12.853 1.00 53.53 82 ALA A CA 1
ATOM 615 C C . ALA A 1 82 ? -9.188 6.026 14.198 1.00 53.53 82 ALA A C 1
ATOM 617 O O . ALA A 1 82 ? -9.764 5.778 15.256 1.00 53.53 82 ALA A O 1
ATOM 618 N N . SER A 1 83 ? -7.962 6.559 14.167 1.00 49.31 83 SER A N 1
ATOM 619 C CA . SER A 1 83 ? -7.148 6.860 15.354 1.00 49.31 83 SER A CA 1
ATOM 620 C C . SER A 1 83 ? -7.289 8.288 15.882 1.00 49.31 83 SER A C 1
ATOM 622 O O . SER A 1 83 ? -6.766 8.583 16.954 1.00 49.31 83 SER A O 1
ATOM 624 N N . GLY A 1 84 ? -8.037 9.159 15.193 1.00 44.34 84 GLY A N 1
ATOM 625 C CA . GLY A 1 84 ? -8.543 10.418 15.737 1.00 44.34 84 GLY A CA 1
ATOM 626 C C . GLY A 1 84 ? -7.500 11.257 16.481 1.00 44.34 84 GLY A C 1
ATOM 627 O O . GLY A 1 84 ? -7.712 11.570 17.641 1.00 44.34 84 GLY A O 1
ATOM 628 N N . ALA A 1 85 ? -6.399 11.638 15.827 1.00 50.66 85 ALA A N 1
ATOM 629 C CA . ALA A 1 85 ? -5.423 12.621 16.318 1.00 50.66 85 ALA A CA 1
ATOM 630 C C . ALA A 1 85 ? -5.034 12.500 17.820 1.00 50.66 85 ALA A C 1
ATOM 632 O O . ALA A 1 85 ? -5.490 13.275 18.663 1.00 50.66 85 ALA A O 1
ATOM 633 N N . SER A 1 86 ? -4.035 11.649 18.087 1.00 42.06 86 SER A N 1
ATOM 634 C CA . SER A 1 86 ? -3.314 11.370 19.355 1.00 42.06 86 SER A CA 1
ATOM 635 C C . SER A 1 86 ? -3.800 10.122 20.107 1.00 42.06 86 SER A C 1
ATOM 637 O O . SER A 1 86 ? -4.991 10.012 20.385 1.00 42.06 86 SER A O 1
ATOM 639 N N . PRO A 1 87 ? -2.885 9.220 20.529 1.00 50.94 87 PRO A N 1
ATOM 640 C CA . PRO A 1 87 ? -3.249 8.065 21.352 1.00 50.94 87 PRO A CA 1
ATOM 641 C C . PRO A 1 87 ? -3.662 8.570 22.749 1.00 50.94 87 PRO A C 1
ATOM 643 O O . PRO A 1 87 ? -3.067 9.553 23.214 1.00 50.94 87 PRO A O 1
ATOM 646 N N . PRO A 1 88 ? -4.621 7.936 23.463 1.00 54.28 88 PRO A N 1
ATOM 647 C CA . PRO A 1 88 ? -4.453 6.535 23.859 1.00 54.28 88 PRO A CA 1
ATOM 648 C C . PRO A 1 88 ? -5.745 5.700 24.060 1.00 54.28 88 PRO A C 1
ATOM 650 O O . PRO A 1 88 ? -6.847 6.213 24.214 1.00 54.28 88 PRO A O 1
ATOM 653 N N . GLU A 1 89 ? -5.531 4.388 24.178 1.00 42.66 89 GLU A N 1
ATOM 654 C CA . GLU A 1 89 ? -6.449 3.366 24.707 1.00 42.66 89 GLU A CA 1
ATOM 655 C C . GLU A 1 89 ? -7.678 3.049 23.832 1.00 42.66 89 GLU A C 1
ATOM 657 O O . GLU A 1 89 ? -8.703 3.723 23.850 1.00 42.66 89 GLU A O 1
ATOM 662 N N . SER A 1 90 ? -7.588 1.921 23.120 1.00 46.59 90 SER A N 1
ATOM 663 C CA . SER A 1 90 ? -8.636 1.309 22.288 1.00 46.59 90 SER A CA 1
ATOM 664 C C . SER A 1 90 ? -9.046 2.116 21.052 1.00 46.59 90 SER A C 1
ATOM 666 O O . SER A 1 90 ? -10.153 2.644 20.945 1.00 46.59 90 SER A O 1
ATOM 668 N N . THR A 1 91 ? -8.154 2.133 20.062 1.00 50.38 91 THR A N 1
ATOM 669 C CA . THR A 1 91 ? -8.491 2.494 18.684 1.00 50.38 91 THR A CA 1
ATOM 670 C C . THR A 1 91 ? -9.551 1.519 18.185 1.00 50.38 91 THR A C 1
ATOM 672 O O . THR A 1 91 ? -9.279 0.342 17.959 1.00 50.38 91 THR A O 1
ATOM 675 N N . THR A 1 92 ? -10.795 1.975 18.080 1.00 55.94 92 THR A N 1
ATOM 676 C CA . THR A 1 92 ? -11.845 1.161 17.469 1.00 55.94 92 THR A CA 1
ATOM 677 C C . THR A 1 92 ? 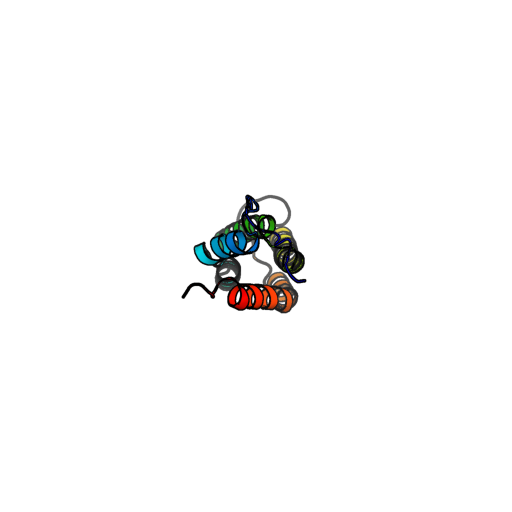-11.699 1.348 15.966 1.00 55.94 92 THR A C 1
ATOM 679 O O . THR A 1 92 ? -11.945 2.440 15.462 1.00 55.94 92 THR A O 1
ATOM 682 N N . ILE A 1 93 ? -11.236 0.318 15.259 1.00 63.38 93 ILE A N 1
ATOM 683 C CA . ILE A 1 93 ? -11.082 0.369 13.804 1.00 63.38 93 ILE A CA 1
ATOM 684 C C . ILE A 1 93 ? -12.468 0.592 13.182 1.00 63.38 93 ILE A C 1
ATOM 686 O O . ILE A 1 93 ? -13.389 -0.199 13.394 1.00 63.38 93 ILE A O 1
ATOM 690 N N . ASP A 1 94 ? -12.631 1.676 12.418 1.00 72.31 94 ASP A N 1
ATOM 691 C CA . ASP A 1 94 ? -13.847 1.923 11.640 1.00 72.31 94 ASP A CA 1
ATOM 692 C C . ASP A 1 94 ? -13.876 0.960 10.444 1.00 72.31 94 ASP A C 1
ATOM 694 O O . ASP A 1 94 ? -13.319 1.230 9.378 1.00 72.31 94 ASP A O 1
ATOM 698 N N . LEU A 1 95 ? -14.530 -0.189 10.636 1.00 67.00 95 LEU A N 1
ATOM 699 C CA . LEU A 1 95 ? -14.662 -1.232 9.617 1.00 67.00 95 LEU A CA 1
ATOM 700 C C . LEU A 1 95 ? -15.343 -0.733 8.335 1.00 67.00 95 LEU A C 1
ATOM 702 O O . LEU A 1 95 ? -15.040 -1.238 7.256 1.00 67.00 95 LEU A O 1
ATOM 706 N N . ASP A 1 96 ? -16.238 0.255 8.408 1.00 71.88 96 ASP A N 1
ATOM 707 C CA . ASP A 1 96 ? -16.866 0.820 7.211 1.00 71.88 96 ASP A CA 1
ATOM 708 C C . ASP A 1 96 ? -15.874 1.694 6.437 1.00 71.88 96 ASP A C 1
ATOM 710 O O . ASP A 1 96 ? -15.858 1.675 5.203 1.00 71.88 96 ASP A O 1
ATOM 714 N N . ALA A 1 97 ? -15.024 2.448 7.138 1.00 74.50 97 ALA A N 1
ATOM 715 C CA . ALA A 1 97 ? -13.935 3.191 6.512 1.00 74.50 97 ALA A CA 1
ATOM 716 C C . ALA A 1 97 ? -12.900 2.249 5.884 1.00 74.50 97 ALA A C 1
ATOM 718 O O . ALA A 1 97 ? -12.541 2.441 4.722 1.00 74.50 97 ALA A O 1
ATOM 719 N N . VAL A 1 98 ? -12.514 1.182 6.586 1.00 74.31 98 VAL A N 1
ATOM 720 C CA . VAL A 1 98 ? -11.581 0.172 6.073 1.00 74.31 98 VAL A CA 1
ATOM 721 C C . VAL A 1 98 ? -12.150 -0.576 4.865 1.00 74.31 98 VAL A C 1
ATOM 723 O O . VAL A 1 98 ? -11.457 -0.738 3.866 1.00 74.31 98 VAL A O 1
ATOM 726 N N . ASN A 1 99 ? -13.431 -0.952 4.870 1.00 72.00 99 ASN A N 1
ATOM 727 C CA . ASN A 1 99 ? -14.060 -1.580 3.703 1.00 72.00 99 ASN A CA 1
ATOM 728 C C . ASN A 1 99 ? -14.113 -0.648 2.479 1.00 72.00 99 ASN A C 1
ATOM 730 O O . ASN A 1 99 ? -13.936 -1.097 1.345 1.00 72.00 99 ASN A O 1
ATOM 734 N N . ARG A 1 100 ? -14.326 0.661 2.680 1.00 80.00 100 ARG A N 1
ATOM 735 C CA . ARG A 1 100 ? -14.237 1.652 1.591 1.00 80.00 100 ARG A CA 1
ATOM 736 C C . ARG A 1 100 ? -12.806 1.797 1.073 1.00 80.00 100 ARG A C 1
ATOM 738 O O . ARG A 1 100 ? -12.618 1.900 -0.141 1.00 80.00 100 ARG A O 1
ATOM 745 N N . ALA A 1 101 ? -11.822 1.776 1.970 1.00 78.56 101 ALA A N 1
ATOM 746 C CA . ALA A 1 101 ? -10.408 1.785 1.617 1.00 78.56 101 ALA A CA 1
ATOM 747 C C . ALA A 1 101 ? -10.052 0.558 0.768 1.00 78.56 101 ALA A C 1
ATOM 749 O O . ALA A 1 101 ? -9.557 0.718 -0.342 1.00 78.56 101 ALA A O 1
ATOM 750 N N . LEU A 1 102 ? -10.436 -0.647 1.206 1.00 79.25 102 LEU A N 1
ATOM 751 C CA . LEU A 1 102 ? -10.245 -1.901 0.466 1.00 79.25 102 LEU A CA 1
ATOM 752 C C . LEU A 1 102 ? -10.846 -1.855 -0.944 1.00 79.25 102 LEU A C 1
ATOM 754 O O . LEU A 1 10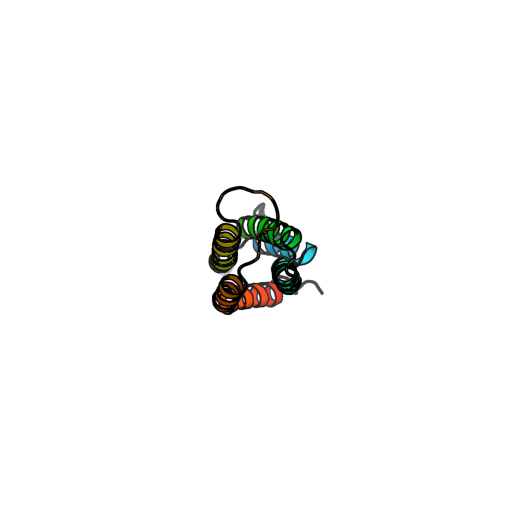2 ? -10.205 -2.253 -1.916 1.00 79.25 102 LEU A O 1
ATOM 758 N N . ALA A 1 103 ? -12.064 -1.327 -1.083 1.00 81.12 103 ALA A N 1
ATOM 759 C CA . ALA A 1 103 ? -12.691 -1.166 -2.393 1.00 81.12 103 ALA A CA 1
ATOM 760 C C . ALA A 1 103 ? -11.919 -0.191 -3.301 1.00 81.12 103 ALA A C 1
ATOM 762 O O . ALA A 1 103 ? -11.860 -0.395 -4.512 1.00 81.12 103 ALA A O 1
ATOM 763 N N . THR A 1 104 ? -11.320 0.850 -2.718 1.00 83.69 104 THR A N 1
ATOM 764 C CA . THR A 1 104 ? -10.531 1.860 -3.439 1.00 83.69 104 THR A CA 1
ATOM 765 C C . THR A 1 104 ? -9.180 1.299 -3.879 1.00 83.69 104 THR A C 1
ATOM 767 O O . THR A 1 104 ? -8.774 1.495 -5.023 1.00 83.69 104 THR A O 1
ATOM 770 N N . VAL A 1 105 ? -8.516 0.537 -3.007 1.00 84.31 105 VAL A N 1
ATOM 771 C CA . VAL A 1 105 ? -7.184 -0.021 -3.268 1.00 84.31 105 VAL A CA 1
ATOM 772 C C . VAL A 1 105 ? -7.202 -1.316 -4.078 1.00 84.31 105 VAL A C 1
ATOM 774 O O . VAL A 1 105 ? -6.150 -1.760 -4.514 1.00 84.31 105 VAL A O 1
ATOM 777 N N . SER A 1 106 ? -8.366 -1.923 -4.334 1.00 81.12 106 SER A N 1
ATOM 778 C CA . SER A 1 106 ? -8.450 -3.193 -5.069 1.00 81.12 106 SER A CA 1
ATOM 779 C C . SER A 1 106 ? -7.833 -3.130 -6.475 1.00 81.12 106 SER A C 1
ATOM 781 O O . SER A 1 106 ? -7.231 -4.109 -6.908 1.00 81.12 106 SER A O 1
ATOM 783 N N . GLY A 1 107 ? -7.970 -2.006 -7.185 1.00 87.00 107 GLY A N 1
ATOM 784 C CA . GLY A 1 107 ? -7.347 -1.801 -8.499 1.00 87.00 107 GLY A CA 1
ATOM 785 C C . GLY A 1 107 ? -5.828 -1.598 -8.413 1.00 87.00 107 GLY A C 1
ATOM 786 O O . GLY A 1 107 ? -5.094 -2.387 -9.006 1.00 87.00 107 GLY A O 1
ATOM 787 N 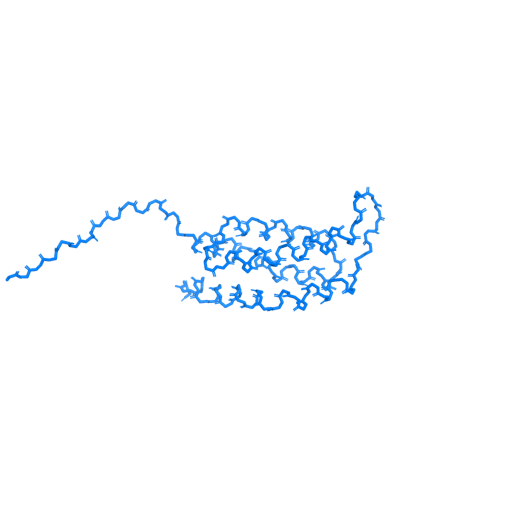N . PRO A 1 108 ? -5.353 -0.589 -7.658 1.00 85.44 108 PRO A N 1
ATOM 788 C CA . PRO A 1 108 ? -3.925 -0.351 -7.424 1.00 85.44 108 PRO A CA 1
ATOM 789 C C . PRO A 1 108 ? -3.186 -1.561 -6.837 1.00 85.44 108 PRO A C 1
ATOM 791 O O . PRO A 1 108 ? -2.132 -1.939 -7.334 1.00 85.44 108 PRO A O 1
ATOM 794 N N . GLY A 1 109 ? -3.772 -2.237 -5.846 1.00 83.88 109 GLY A N 1
ATOM 795 C CA . GLY A 1 109 ? -3.211 -3.450 -5.250 1.00 83.88 109 GLY A CA 1
ATOM 796 C C . GLY A 1 109 ? -3.047 -4.579 -6.268 1.00 83.88 109 GLY A C 1
ATOM 797 O O . GLY A 1 109 ? -1.998 -5.210 -6.318 1.00 83.88 109 GLY A O 1
ATOM 798 N N . ALA A 1 110 ? -4.030 -4.786 -7.151 1.00 85.06 110 ALA A N 1
ATOM 799 C CA . ALA A 1 110 ? -3.912 -5.776 -8.222 1.00 85.06 110 ALA A CA 1
ATOM 800 C C . ALA A 1 110 ? -2.829 -5.414 -9.253 1.00 85.06 110 ALA A C 1
ATOM 802 O O . ALA A 1 110 ? -2.183 -6.307 -9.795 1.00 85.06 110 ALA A O 1
ATOM 803 N N . ALA A 1 111 ? -2.621 -4.123 -9.527 1.00 86.38 111 ALA A N 1
ATOM 804 C CA . ALA A 1 111 ? -1.554 -3.665 -10.412 1.00 86.38 111 ALA A CA 1
ATOM 805 C C . ALA A 1 111 ? -0.163 -3.885 -9.794 1.00 86.38 111 ALA A C 1
ATOM 807 O O . ALA A 1 111 ? 0.751 -4.302 -10.503 1.00 86.38 111 ALA A O 1
ATOM 808 N N . ILE A 1 112 ? -0.016 -3.670 -8.481 1.00 84.88 112 ILE A N 1
ATOM 809 C CA . ILE A 1 112 ? 1.223 -3.964 -7.748 1.00 84.88 112 ILE A CA 1
ATOM 810 C C . ILE A 1 112 ? 1.516 -5.467 -7.785 1.00 84.88 112 ILE A C 1
ATOM 812 O O . ILE A 1 112 ? 2.620 -5.864 -8.147 1.00 84.88 112 ILE A O 1
ATOM 816 N N . GLU A 1 113 ? 0.520 -6.305 -7.494 1.00 84.94 113 GLU A N 1
ATOM 817 C CA . GLU A 1 113 ? 0.649 -7.765 -7.566 1.00 84.94 113 GLU A CA 1
ATOM 818 C C . GLU A 1 113 ? 1.024 -8.248 -8.978 1.00 84.94 113 GLU A C 1
ATOM 820 O O . GLU A 1 113 ? 1.944 -9.049 -9.138 1.00 84.94 113 GLU A O 1
ATOM 825 N N . ASP A 1 114 ? 0.377 -7.729 -10.029 1.00 86.69 114 ASP A N 1
ATOM 826 C CA . ASP A 1 114 ? 0.730 -8.066 -11.417 1.00 86.69 114 ASP A CA 1
ATOM 827 C C . ASP A 1 114 ? 2.160 -7.624 -11.760 1.00 86.69 114 ASP A C 1
ATOM 829 O O . ASP A 1 114 ? 2.909 -8.372 -12.395 1.00 86.69 114 ASP A O 1
ATOM 833 N N . TYR A 1 115 ? 2.579 -6.445 -11.286 1.00 85.69 115 TYR A N 1
ATOM 834 C CA . TYR A 1 115 ? 3.948 -5.964 -11.450 1.00 85.69 115 TYR A CA 1
ATOM 835 C C . TYR A 1 115 ? 4.957 -6.894 -10.772 1.00 85.69 115 TYR A C 1
ATOM 837 O O . TYR A 1 115 ? 5.966 -7.248 -11.387 1.00 85.69 115 TYR A O 1
ATOM 845 N N . VAL A 1 116 ? 4.685 -7.320 -9.538 1.00 85.31 116 VAL A N 1
ATOM 846 C CA . VAL A 1 116 ? 5.542 -8.244 -8.787 1.00 85.31 116 VAL A CA 1
ATOM 847 C C . VAL A 1 116 ? 5.614 -9.595 -9.486 1.00 85.31 116 VAL A C 1
ATOM 849 O O . VAL A 1 116 ? 6.707 -10.096 -9.747 1.00 85.31 116 VAL A O 1
ATOM 852 N N . VAL A 1 117 ? 4.475 -10.171 -9.875 1.00 85.81 117 VAL A N 1
ATOM 853 C CA . VAL A 1 117 ? 4.443 -11.437 -10.617 1.00 85.81 117 VAL A CA 1
ATOM 854 C C . VAL A 1 117 ? 5.257 -11.318 -11.900 1.00 85.81 117 VAL A C 1
ATOM 856 O O . VAL A 1 117 ? 6.067 -12.189 -12.198 1.00 85.81 117 VAL A O 1
ATOM 859 N N . LYS A 1 118 ? 5.102 -10.232 -12.651 1.00 84.56 118 LYS A N 1
ATOM 860 C CA . LYS A 1 118 ? 5.771 -10.057 -13.939 1.00 84.56 118 LYS A CA 1
ATOM 861 C C . LYS A 1 118 ? 7.275 -9.805 -13.830 1.00 84.56 118 LYS A C 1
ATOM 863 O O . LYS A 1 118 ? 8.007 -10.248 -14.709 1.00 84.56 118 LYS A O 1
ATOM 868 N N . ASN A 1 119 ? 7.722 -9.066 -12.817 1.00 83.50 119 ASN A N 1
ATOM 869 C CA . ASN A 1 119 ? 9.091 -8.541 -12.769 1.00 83.50 119 ASN A CA 1
ATOM 870 C C . ASN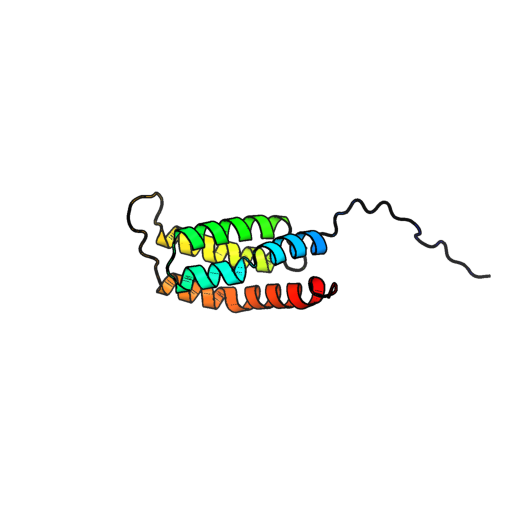 A 1 119 ? 9.950 -9.135 -11.646 1.00 83.50 119 ASN A C 1
ATOM 872 O O . ASN A 1 119 ? 11.171 -9.129 -11.762 1.00 83.50 119 ASN A O 1
ATOM 876 N N . CYS A 1 120 ? 9.339 -9.662 -10.584 1.00 80.81 120 CYS A N 1
ATOM 877 C CA . CYS A 1 120 ? 10.053 -10.220 -9.434 1.00 80.81 120 CYS A CA 1
ATOM 878 C C . CYS A 1 120 ? 10.173 -11.748 -9.487 1.00 80.81 120 CYS A C 1
ATOM 880 O O . CYS A 1 120 ? 11.082 -12.306 -8.883 1.00 80.81 120 CYS A O 1
ATOM 882 N N . THR A 1 121 ? 9.309 -12.449 -10.236 1.00 68.56 121 THR A N 1
ATOM 883 C CA . THR A 1 121 ? 9.326 -13.927 -10.267 1.00 68.56 121 THR A CA 1
ATOM 884 C C . THR A 1 121 ? 10.271 -14.554 -11.300 1.00 68.56 121 THR A C 1
ATOM 886 O O . THR A 1 121 ? 10.404 -15.778 -11.330 1.00 68.56 121 THR A O 1
ATOM 889 N N . ASP A 1 122 ? 11.006 -13.757 -12.086 1.00 52.41 122 ASP A N 1
ATOM 890 C CA . ASP A 1 122 ? 11.918 -14.231 -13.150 1.00 52.41 122 ASP A CA 1
ATOM 891 C C . ASP A 1 122 ? 13.277 -14.778 -12.626 1.00 52.41 122 ASP A C 1
ATOM 893 O O . ASP A 1 122 ? 14.286 -14.810 -13.334 1.00 52.41 122 ASP A O 1
ATOM 897 N N . GLY A 1 123 ? 13.309 -15.242 -11.370 1.00 46.84 123 GLY A N 1
ATOM 898 C CA . GLY A 1 123 ? 14.472 -15.841 -10.701 1.00 46.84 123 GLY A CA 1
ATOM 899 C C . GLY A 1 123 ? 14.257 -17.258 -10.150 1.00 46.84 123 GLY A C 1
ATOM 900 O O . GLY A 1 123 ? 15.082 -17.715 -9.356 1.00 46.84 123 GLY A O 1
ATOM 901 N N . ARG A 1 124 ? 13.168 -17.948 -10.523 1.00 40.22 124 ARG A N 1
ATOM 902 C CA . ARG A 1 124 ? 12.849 -19.312 -10.055 1.00 40.22 124 ARG A CA 1
ATOM 903 C C . ARG A 1 124 ? 13.251 -20.422 -11.024 1.00 40.22 124 ARG A C 1
ATOM 905 O O . ARG A 1 124 ? 13.008 -20.281 -12.241 1.00 40.22 124 ARG A O 1
#